Protein AF-A0ABD0R5R5-F1 (afdb_monomer)

pLDDT: mean 87.15, std 10.39, range [44.78, 96.19]

Nearest PDB structures (foldseek):
  7kyb-assembly1_A  TM=8.560E-01  e=3.937E-03  Saccharomyces cerevisiae S288C
  7whv-assembly1_A  TM=7.743E-01  e=2.640E-03  Saccharomyces cerevisiae S288C
  6roj-assembly1_A  TM=7.669E-01  e=3.016E-03  Saccharomyces cerevisiae S288C
  6roh-assembly1_A  TM=6.417E-01  e=3.683E-03  Saccharomyces cerevisiae S288C
  5mec-assembly1_A  TM=2.456E-01  e=6.225E-01  Saccharomyces cerevisiae

Foldseek 3Di:
DQAFDDPVVQLLADPPDGHRDPPPPPPCPVVLLCLQPQFPWAWDDPDVSRIDIDHPDPVSVVSNNVSSNSVSHRHHQDDDDPDDHDHDPDHDDDDD

Structure (mmCIF, N/CA/C/O backbone):
data_AF-A0ABD0R5R5-F1
#
_entry.id   AF-A0ABD0R5R5-F1
#
loop_
_atom_site.group_PDB
_atom_site.id
_atom_site.type_symbol
_atom_site.label_atom_id
_atom_site.label_alt_id
_atom_site.label_comp_id
_atom_site.label_asym_id
_atom_site.label_entity_id
_atom_site.label_seq_id
_atom_site.pdbx_PDB_ins_code
_atom_site.Cartn_x
_atom_site.Cartn_y
_atom_site.Cartn_z
_atom_site.occupancy
_atom_site.B_iso_or_equiv
_atom_site.auth_seq_id
_atom_site.auth_comp_id
_atom_site.auth_asym_id
_atom_site.auth_atom_id
_atom_site.pdbx_PDB_model_num
ATOM 1 N N . GLU A 1 1 ? 14.274 12.468 -23.118 1.00 62.84 1 GLU A N 1
ATOM 2 C CA . GLU A 1 1 ? 13.787 12.639 -21.733 1.00 62.84 1 GLU A CA 1
ATOM 3 C C . GLU A 1 1 ? 13.101 11.346 -21.312 1.00 62.84 1 GLU A C 1
ATOM 5 O O . GLU A 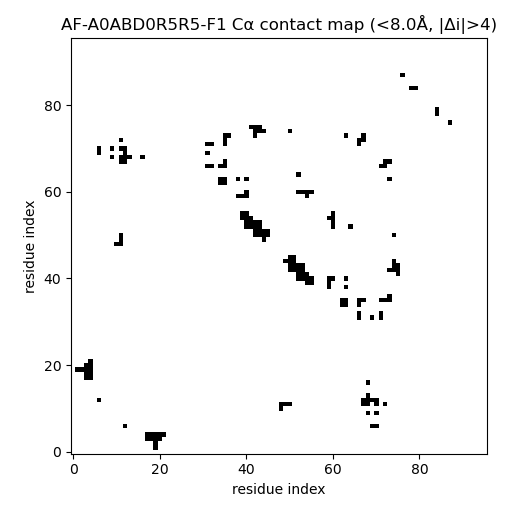1 1 ? 12.415 10.762 -22.143 1.00 62.84 1 GLU A O 1
ATOM 10 N N . MET A 1 2 ? 13.348 10.842 -20.099 1.00 82.25 2 MET A N 1
ATOM 11 C CA . MET A 1 2 ? 12.648 9.658 -19.582 1.00 82.25 2 MET A CA 1
ATOM 12 C C . MET A 1 2 ? 11.305 10.096 -19.000 1.00 82.25 2 MET A C 1
ATOM 14 O O . MET A 1 2 ? 11.271 10.905 -18.077 1.00 82.25 2 MET A O 1
ATOM 18 N N . THR A 1 3 ? 10.207 9.574 -19.542 1.00 92.44 3 THR A N 1
ATOM 19 C CA . THR A 1 3 ? 8.865 9.800 -19.000 1.00 92.44 3 THR A CA 1
ATOM 20 C C . THR A 1 3 ? 8.608 8.852 -17.827 1.00 92.44 3 THR A C 1
ATOM 22 O O . THR A 1 3 ? 9.029 7.689 -17.891 1.00 92.44 3 THR A O 1
ATOM 25 N N . PRO A 1 4 ? 7.925 9.304 -16.762 1.00 93.31 4 PRO A N 1
ATOM 26 C CA . PRO A 1 4 ? 7.529 8.419 -15.676 1.00 93.31 4 PRO A CA 1
ATOM 27 C C . PRO A 1 4 ? 6.517 7.371 -16.164 1.00 93.31 4 PRO A C 1
ATOM 29 O O . PRO A 1 4 ? 5.824 7.568 -17.164 1.00 93.31 4 PRO A O 1
ATOM 32 N N . VAL A 1 5 ? 6.451 6.248 -15.456 1.00 91.19 5 VAL A N 1
ATOM 33 C CA . VAL A 1 5 ? 5.432 5.210 -15.632 1.00 91.19 5 VAL A CA 1
ATOM 34 C C . VAL A 1 5 ? 4.057 5.798 -15.305 1.00 91.19 5 VAL A C 1
ATOM 36 O O . VAL A 1 5 ? 3.901 6.522 -14.320 1.00 91.19 5 VAL A O 1
ATOM 39 N N . ASP A 1 6 ? 3.060 5.488 -16.134 1.00 90.25 6 ASP A N 1
ATOM 40 C CA . ASP A 1 6 ? 1.697 5.984 -15.953 1.00 90.25 6 ASP A CA 1
ATOM 41 C C . ASP A 1 6 ? 0.947 5.192 -14.868 1.00 90.25 6 ASP A C 1
ATOM 43 O O . ASP A 1 6 ? 0.574 4.033 -15.058 1.00 90.25 6 ASP A O 1
ATOM 47 N N . PHE A 1 7 ? 0.694 5.851 -13.735 1.00 89.25 7 PHE A N 1
ATOM 48 C CA . PHE A 1 7 ? -0.138 5.345 -12.638 1.00 89.25 7 PHE A CA 1
ATOM 49 C C . PHE A 1 7 ? -1.505 6.040 -12.550 1.00 89.25 7 PHE A C 1
ATOM 51 O O . PHE A 1 7 ? -2.166 5.956 -11.516 1.00 89.25 7 PHE A O 1
ATOM 58 N N . SER A 1 8 ? -1.975 6.708 -13.609 1.00 89.75 8 SER A N 1
ATOM 59 C CA . SER A 1 8 ? -3.261 7.430 -13.621 1.00 89.75 8 SER A CA 1
ATOM 60 C C . SER A 1 8 ? -4.478 6.549 -13.298 1.00 89.75 8 SER A C 1
ATOM 62 O O . SER A 1 8 ? -5.497 7.047 -12.813 1.00 89.75 8 SER A O 1
ATOM 64 N N . PHE A 1 9 ? -4.364 5.229 -13.490 1.00 88.31 9 PHE A N 1
ATOM 65 C CA . PHE A 1 9 ? -5.371 4.249 -13.071 1.00 88.31 9 PHE A CA 1
ATOM 66 C C . PHE A 1 9 ? -5.548 4.178 -11.541 1.00 88.31 9 PHE A C 1
ATOM 68 O O . PHE A 1 9 ? -6.607 3.778 -11.056 1.00 88.31 9 PHE A O 1
ATOM 75 N N . ASN A 1 10 ? -4.530 4.568 -10.770 1.00 90.94 10 ASN A N 1
ATOM 76 C CA . ASN A 1 10 ? -4.495 4.490 -9.318 1.00 90.94 10 ASN A CA 1
ATOM 77 C C . ASN A 1 10 ? -4.706 5.870 -8.682 1.00 90.94 10 ASN A C 1
ATOM 79 O O . ASN A 1 10 ? -3.764 6.545 -8.273 1.00 90.94 10 ASN A O 1
ATOM 83 N N . ARG A 1 11 ? -5.971 6.268 -8.526 1.00 90.25 11 ARG A N 1
ATOM 84 C CA . ARG A 1 11 ? -6.347 7.543 -7.880 1.00 90.25 11 ARG A CA 1
ATOM 85 C C . ARG A 1 11 ? -5.905 7.663 -6.420 1.00 90.25 11 ARG A C 1
ATOM 87 O O . ARG A 1 11 ? -5.937 8.756 -5.870 1.00 90.25 11 ARG A O 1
ATOM 94 N N . LEU A 1 12 ? -5.549 6.542 -5.797 1.00 91.62 12 LEU A N 1
ATOM 95 C CA . LEU A 1 12 ? -5.066 6.505 -4.427 1.00 91.62 12 LEU A CA 1
ATOM 96 C C . LEU A 1 12 ? -3.540 6.616 -4.353 1.00 91.62 12 LEU A C 1
ATOM 98 O O . LEU A 1 12 ? -3.028 6.734 -3.252 1.00 91.62 12 LEU A O 1
ATOM 102 N N . ALA A 1 13 ? -2.779 6.605 -5.449 1.00 92.25 13 ALA A N 1
ATOM 103 C CA . ALA A 1 13 ? -1.340 6.873 -5.377 1.00 92.25 13 ALA A CA 1
ATOM 104 C C . ALA A 1 13 ? -1.060 8.284 -4.830 1.00 92.25 13 ALA A C 1
ATOM 106 O O . ALA A 1 13 ? -1.870 9.198 -4.994 1.00 92.25 13 ALA A O 1
ATOM 107 N N . ASP A 1 14 ? 0.095 8.476 -4.192 1.00 91.00 14 ASP A N 1
ATOM 108 C CA . ASP A 1 14 ? 0.606 9.825 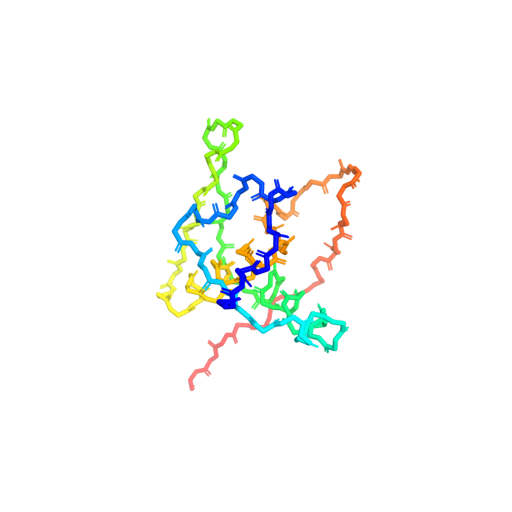-3.939 1.00 91.00 14 ASP A CA 1
ATOM 109 C C . ASP A 1 14 ? 0.839 10.536 -5.292 1.00 91.00 14 ASP A C 1
ATOM 111 O O . ASP A 1 14 ? 1.614 10.032 -6.106 1.00 91.00 14 ASP A O 1
ATOM 115 N N . PRO A 1 15 ? 0.228 11.707 -5.557 1.00 89.44 15 PRO A N 1
ATOM 116 C CA . PRO A 1 15 ? 0.433 12.446 -6.806 1.00 89.44 15 PRO A CA 1
ATOM 117 C C . PRO A 1 15 ? 1.888 12.859 -7.068 1.00 89.44 15 PRO A C 1
ATOM 119 O O . PRO A 1 15 ? 2.240 13.195 -8.197 1.00 89.44 15 PRO A O 1
ATOM 122 N N . LYS A 1 16 ? 2.734 12.881 -6.032 1.00 91.50 16 LYS A N 1
ATOM 123 C CA . LYS A 1 16 ? 4.169 13.181 -6.129 1.00 91.50 16 LYS A CA 1
ATOM 124 C C . LYS A 1 16 ? 5.019 11.936 -6.382 1.00 91.50 16 LYS A C 1
ATOM 126 O O . LYS A 1 16 ? 6.233 12.062 -6.545 1.00 91.50 16 LYS A O 1
ATOM 131 N N . PHE A 1 17 ? 4.419 10.747 -6.395 1.00 91.81 17 PHE A N 1
ATOM 132 C CA . PHE A 1 17 ? 5.122 9.508 -6.686 1.00 91.81 17 PHE A CA 1
ATOM 133 C C . PHE A 1 17 ? 5.505 9.453 -8.168 1.00 91.81 17 PHE A C 1
ATOM 135 O O . PHE A 1 17 ? 4.657 9.303 -9.045 1.00 91.81 17 PHE A O 1
ATOM 142 N N . LEU A 1 18 ? 6.804 9.577 -8.437 1.00 93.19 18 LEU A N 1
ATOM 143 C CA . LEU A 1 18 ? 7.383 9.471 -9.772 1.00 93.19 18 LEU A CA 1
ATOM 144 C C . LEU A 1 18 ? 8.299 8.253 -9.822 1.00 93.19 18 LEU A C 1
ATOM 146 O O . LEU A 1 18 ? 9.214 8.114 -9.011 1.00 93.19 18 LEU A O 1
ATOM 150 N N . PHE A 1 19 ? 8.068 7.393 -10.803 1.00 91.88 19 PHE A N 1
ATOM 151 C CA . PHE A 1 19 ? 8.835 6.175 -11.012 1.00 91.88 19 PHE A CA 1
ATOM 152 C C . PHE A 1 19 ? 9.117 6.016 -12.502 1.00 91.88 19 PHE A C 1
ATOM 154 O O . PHE A 1 19 ? 8.245 6.289 -13.321 1.00 91.88 19 PHE A O 1
ATOM 161 N N . TYR A 1 20 ? 10.337 5.624 -12.860 1.00 93.06 20 TYR A N 1
ATOM 162 C CA .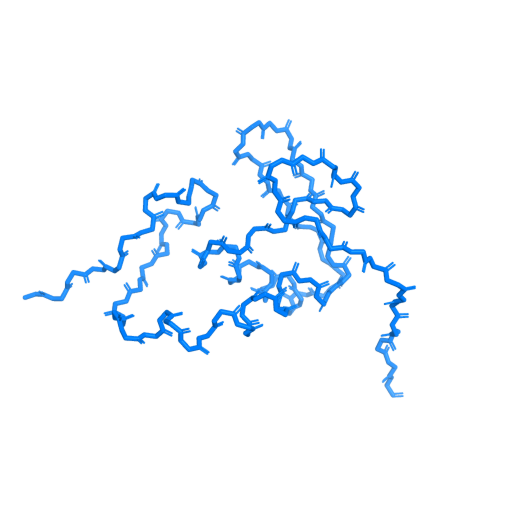 TYR A 1 20 ? 10.829 5.726 -14.241 1.00 93.06 20 TYR A CA 1
ATOM 163 C C . TYR A 1 20 ? 11.278 4.392 -14.845 1.00 93.06 20 TYR A C 1
ATOM 165 O O . TYR A 1 20 ? 11.632 4.352 -16.022 1.00 93.06 20 TYR A O 1
ATOM 173 N N . ASP A 1 21 ? 11.287 3.311 -14.067 1.00 90.75 21 ASP A N 1
ATOM 174 C CA . ASP A 1 21 ? 11.667 1.992 -14.566 1.00 90.75 21 ASP A CA 1
ATOM 175 C C . ASP A 1 21 ? 10.439 1.258 -15.122 1.00 90.75 21 ASP A C 1
ATOM 177 O O . ASP A 1 21 ? 9.599 0.734 -14.395 1.00 90.75 21 ASP A O 1
ATOM 181 N N . HIS A 1 22 ? 10.341 1.216 -16.448 1.00 88.25 22 HIS A N 1
ATOM 182 C CA . HIS A 1 22 ? 9.232 0.576 -17.160 1.00 88.25 22 HIS A CA 1
ATOM 183 C C . HIS A 1 22 ? 9.313 -0.959 -17.162 1.00 88.25 22 HIS A C 1
ATOM 185 O O . HIS A 1 22 ? 8.365 -1.618 -17.584 1.00 88.25 22 HIS A O 1
ATOM 191 N N . THR A 1 23 ? 10.424 -1.542 -16.704 1.00 87.75 23 THR A N 1
ATOM 192 C CA . THR A 1 23 ? 10.673 -2.991 -16.753 1.00 87.75 23 THR A CA 1
ATOM 193 C C . THR A 1 23 ? 10.313 -3.717 -15.461 1.00 87.75 23 THR A C 1
ATOM 195 O O . THR A 1 23 ? 10.152 -4.932 -15.481 1.00 87.75 23 THR A O 1
ATOM 198 N N . LEU A 1 24 ? 10.136 -2.990 -14.353 1.00 83.12 24 LEU A N 1
ATOM 199 C CA . LEU A 1 24 ? 9.957 -3.592 -13.031 1.00 83.12 24 LEU A CA 1
ATOM 200 C C . LEU A 1 24 ? 8.626 -4.353 -12.881 1.00 83.12 24 LEU A C 1
ATOM 202 O O . LEU A 1 24 ? 8.569 -5.369 -12.196 1.00 83.12 24 LEU A O 1
ATOM 206 N N . LEU A 1 25 ? 7.543 -3.866 -13.494 1.00 71.31 25 LEU A N 1
ATOM 207 C CA . LEU A 1 25 ? 6.173 -4.254 -13.136 1.00 71.31 25 LEU A CA 1
ATOM 208 C C . LEU A 1 25 ? 5.790 -5.740 -13.306 1.00 71.31 25 LEU A C 1
ATOM 210 O O . LEU A 1 25 ? 5.123 -6.238 -12.398 1.00 71.31 25 LEU A O 1
ATOM 214 N N . PRO A 1 26 ? 6.158 -6.479 -14.373 1.00 73.38 26 PRO A N 1
ATOM 215 C CA . PRO A 1 26 ? 5.671 -7.850 -14.539 1.00 73.38 26 PRO A CA 1
ATOM 216 C C . PRO A 1 26 ? 6.175 -8.821 -13.455 1.00 73.38 26 PRO A C 1
ATOM 218 O O . PRO A 1 26 ? 5.401 -9.663 -12.998 1.00 73.38 26 PRO A O 1
ATOM 221 N N . ASP A 1 27 ? 7.410 -8.666 -12.970 1.00 78.75 27 ASP A N 1
ATOM 222 C CA . ASP A 1 27 ? 8.052 -9.657 -12.088 1.00 78.75 27 ASP A CA 1
ATOM 223 C C . ASP A 1 27 ? 7.849 -9.390 -10.584 1.00 78.75 27 ASP A C 1
ATOM 225 O O . ASP A 1 27 ? 8.106 -10.250 -9.741 1.00 78.75 27 ASP A O 1
ATOM 229 N N . VAL A 1 28 ? 7.322 -8.219 -10.217 1.00 87.38 28 VAL A N 1
ATOM 230 C CA . VAL A 1 28 ? 7.201 -7.772 -8.813 1.00 87.38 28 VAL A CA 1
ATOM 231 C C . VAL A 1 28 ? 5.778 -7.830 -8.255 1.00 87.38 28 VAL A C 1
ATOM 233 O O . VAL A 1 28 ? 5.541 -7.450 -7.106 1.00 87.38 28 VAL A O 1
ATOM 236 N N . HIS A 1 29 ? 4.809 -8.338 -9.023 1.00 88.94 29 HIS A N 1
ATOM 237 C CA . HIS A 1 29 ? 3.412 -8.422 -8.578 1.00 88.94 29 HIS A CA 1
ATOM 238 C C . HIS A 1 29 ? 3.244 -9.194 -7.261 1.00 88.94 29 HIS A C 1
ATOM 240 O O . HIS A 1 29 ? 2.408 -8.829 -6.434 1.00 88.94 29 HIS A O 1
ATOM 246 N N . ALA A 1 30 ? 4.005 -10.276 -7.069 1.00 90.50 30 ALA A N 1
ATOM 247 C CA . ALA A 1 30 ? 3.962 -11.065 -5.840 1.00 90.50 30 ALA A CA 1
ATOM 248 C C . ALA A 1 30 ? 4.536 -10.287 -4.646 1.00 90.50 30 ALA A C 1
ATOM 250 O O . ALA A 1 30 ? 3.964 -10.332 -3.559 1.00 90.50 30 ALA A O 1
ATOM 251 N N . PHE A 1 31 ? 5.610 -9.528 -4.872 1.00 92.94 31 PHE A N 1
ATOM 252 C CA . PHE A 1 31 ? 6.253 -8.704 -3.855 1.00 92.94 31 PHE A CA 1
ATOM 253 C C . PHE A 1 31 ? 5.309 -7.613 -3.335 1.00 92.94 31 PHE A C 1
ATOM 255 O O . PHE A 1 31 ? 5.030 -7.563 -2.141 1.00 92.94 31 PHE A O 1
ATOM 262 N N . PHE A 1 32 ? 4.721 -6.796 -4.213 1.00 93.00 32 PHE A N 1
ATOM 263 C CA . PHE A 1 32 ? 3.802 -5.742 -3.764 1.00 93.00 32 PHE A CA 1
ATOM 264 C C . PHE A 1 32 ? 2.490 -6.284 -3.196 1.00 93.00 32 PHE A C 1
ATOM 266 O O . PHE A 1 32 ? 1.926 -5.688 -2.280 1.00 93.00 32 PHE A O 1
ATOM 273 N N . ARG A 1 33 ? 2.021 -7.444 -3.674 1.00 91.88 33 ARG A N 1
ATOM 274 C CA . ARG A 1 33 ? 0.888 -8.137 -3.050 1.00 91.88 33 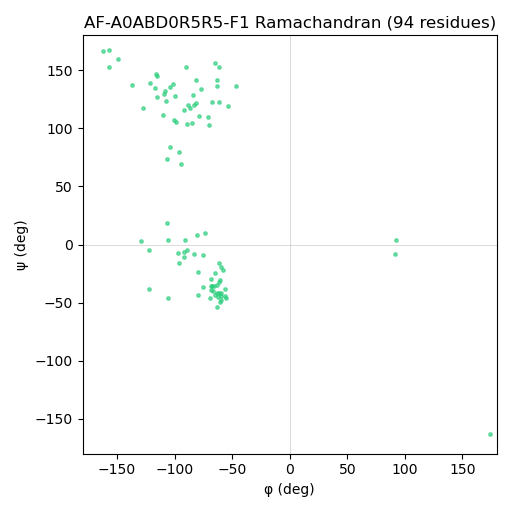ARG A CA 1
ATOM 275 C C . ARG A 1 33 ? 1.209 -8.561 -1.619 1.00 91.88 33 ARG A C 1
ATOM 277 O O . ARG A 1 33 ? 0.353 -8.406 -0.759 1.00 91.88 33 ARG A O 1
ATOM 284 N N . LEU A 1 34 ? 2.412 -9.077 -1.366 1.00 93.94 34 LEU A N 1
ATOM 285 C CA . LEU A 1 34 ? 2.857 -9.425 -0.018 1.00 93.94 34 LEU A CA 1
ATOM 286 C C . LEU A 1 34 ? 2.850 -8.184 0.884 1.00 93.94 34 LEU A C 1
ATOM 288 O O . LEU A 1 34 ? 2.260 -8.224 1.959 1.00 93.94 34 LEU A O 1
ATOM 292 N N . LEU A 1 35 ? 3.412 -7.066 0.411 1.00 95.25 35 LEU A N 1
ATOM 293 C CA . LEU A 1 35 ? 3.430 -5.806 1.161 1.00 95.25 35 LEU A CA 1
ATOM 294 C C . LEU A 1 35 ? 2.029 -5.259 1.469 1.00 95.25 35 LEU A C 1
ATOM 296 O O . LEU A 1 35 ? 1.844 -4.641 2.509 1.00 95.25 35 LEU A O 1
AT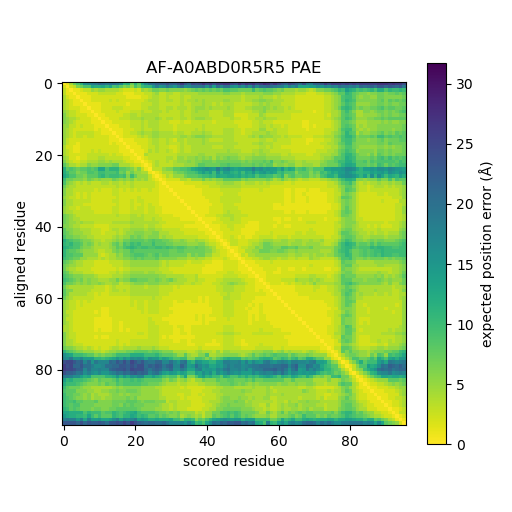OM 300 N N . ALA A 1 36 ? 1.048 -5.487 0.593 1.00 94.25 36 ALA A N 1
ATOM 301 C CA . ALA A 1 36 ? -0.333 -5.041 0.784 1.00 94.25 36 ALA A CA 1
ATOM 302 C C . ALA A 1 36 ? -1.195 -5.978 1.655 1.00 94.25 36 ALA A C 1
ATOM 304 O O . ALA A 1 36 ? -2.342 -5.643 1.936 1.00 94.25 36 ALA A O 1
ATOM 305 N N . LEU A 1 37 ? -0.705 -7.170 2.019 1.00 92.50 37 LEU A N 1
ATOM 306 C CA . LEU A 1 37 ? -1.486 -8.172 2.764 1.00 92.50 37 LEU A CA 1
ATOM 307 C C . LEU A 1 37 ? -0.841 -8.576 4.096 1.00 92.50 37 LEU A C 1
ATOM 309 O O . LEU A 1 37 ? -1.546 -8.797 5.081 1.00 92.50 37 LEU A O 1
ATOM 313 N N . CYS A 1 38 ? 0.486 -8.690 4.141 1.00 93.06 38 CYS A N 1
ATOM 314 C CA . CYS A 1 38 ? 1.236 -9.209 5.284 1.00 93.06 38 CYS A CA 1
ATOM 315 C C . CYS A 1 38 ? 1.709 -8.080 6.204 1.00 93.06 38 CYS A C 1
ATOM 317 O O . CYS A 1 38 ? 2.897 -7.784 6.282 1.00 93.06 38 CYS A O 1
ATOM 319 N N . HIS A 1 39 ? 0.759 -7.445 6.886 1.00 93.00 39 HIS A N 1
ATOM 320 C CA . HIS A 1 39 ? 1.013 -6.377 7.852 1.00 93.00 39 HIS A CA 1
ATOM 321 C C . HIS A 1 39 ? -0.144 -6.249 8.850 1.00 93.00 39 HIS A C 1
ATOM 323 O O . HIS A 1 39 ? -1.261 -6.738 8.614 1.00 93.00 39 HIS A O 1
ATOM 329 N N . THR A 1 40 ? 0.073 -5.496 9.929 1.00 92.50 40 THR A N 1
ATOM 330 C CA . THR A 1 40 ? -0.973 -5.178 10.918 1.00 92.50 40 THR A CA 1
ATOM 331 C C . THR A 1 40 ? -1.640 -3.817 10.700 1.00 92.50 40 THR A C 1
ATOM 333 O O . THR A 1 40 ? -2.674 -3.548 11.305 1.00 92.50 40 THR A O 1
ATOM 336 N N . VAL A 1 41 ? -1.132 -3.000 9.763 1.00 94.31 41 VAL A N 1
ATOM 337 C CA . VAL A 1 41 ? -1.711 -1.692 9.384 1.00 94.31 41 VAL A CA 1
ATOM 338 C C . VAL A 1 41 ? -3.226 -1.768 9.164 1.00 94.31 41 VAL A C 1
ATOM 340 O O . VAL A 1 41 ? -3.741 -2.692 8.523 1.00 94.31 41 VAL A O 1
ATOM 343 N N . MET A 1 42 ? -3.932 -0.776 9.696 1.00 92.75 42 MET A N 1
ATOM 344 C CA . MET A 1 42 ? -5.367 -0.575 9.527 1.00 92.75 42 MET A CA 1
ATOM 345 C C . MET A 1 42 ? -5.612 0.523 8.494 1.00 92.75 42 MET A C 1
ATOM 347 O O . MET A 1 42 ? -4.924 1.542 8.498 1.00 92.75 42 MET A O 1
ATOM 351 N N . ALA A 1 43 ? -6.589 0.316 7.614 1.00 92.75 43 ALA A N 1
ATOM 352 C CA . ALA A 1 43 ? -7.028 1.325 6.658 1.00 92.75 43 ALA A CA 1
ATOM 353 C C . ALA A 1 43 ? -8.357 1.937 7.104 1.00 92.75 43 ALA A C 1
ATOM 355 O O . ALA A 1 43 ? -9.277 1.222 7.505 1.00 92.75 43 ALA A O 1
ATOM 356 N N . GLU A 1 44 ? -8.448 3.257 7.006 1.00 91.19 44 GLU A N 1
ATOM 357 C CA . GLU A 1 44 ? -9.653 4.033 7.265 1.00 91.19 44 GLU A CA 1
ATOM 358 C C . GLU A 1 44 ? -9.916 4.935 6.057 1.00 91.19 44 GLU A C 1
ATOM 360 O O . GLU A 1 44 ? -9.097 5.791 5.722 1.00 91.19 44 GLU A O 1
ATOM 365 N N . GLU A 1 45 ? -11.051 4.742 5.388 1.00 88.25 45 GLU A N 1
ATOM 366 C CA . GLU A 1 45 ? -11.490 5.617 4.301 1.00 88.25 45 GLU A CA 1
ATOM 367 C C . GLU A 1 45 ? -12.512 6.612 4.855 1.00 88.25 45 GLU A C 1
ATOM 369 O O . GLU A 1 45 ? -13.649 6.254 5.164 1.00 88.25 45 GLU A O 1
ATOM 374 N N . LYS A 1 46 ? -12.096 7.871 5.033 1.00 84.88 46 LYS A N 1
ATOM 375 C CA . LYS A 1 46 ? -12.967 8.915 5.607 1.00 84.88 46 LYS A CA 1
ATOM 376 C C . LYS A 1 46 ? -14.007 9.398 4.604 1.00 84.88 46 LYS A C 1
ATOM 378 O O . LYS A 1 46 ? -15.128 9.748 4.972 1.00 84.88 46 LYS A O 1
ATOM 383 N N . LYS A 1 47 ? -13.597 9.473 3.340 1.00 86.31 47 LYS A N 1
ATOM 384 C CA . LYS A 1 47 ? -14.378 9.855 2.161 1.00 86.31 47 LYS A CA 1
ATOM 385 C C . LYS A 1 47 ? -13.808 9.097 0.970 1.00 86.31 47 LYS A C 1
ATOM 387 O O . LYS A 1 47 ? -12.651 8.689 1.016 1.00 86.31 47 LYS A O 1
ATOM 392 N N . GLU A 1 48 ? -14.585 8.958 -0.097 1.00 82.38 48 GLU A N 1
ATOM 393 C CA . GLU A 1 48 ? -14.103 8.321 -1.324 1.00 82.38 48 GLU A CA 1
ATOM 394 C C . GLU A 1 48 ? -12.800 8.988 -1.802 1.00 82.38 48 GLU A C 1
ATOM 396 O O . GLU A 1 48 ? -12.765 10.193 -2.061 1.00 82.38 48 GLU A O 1
ATOM 401 N N . GLY A 1 49 ? -11.718 8.208 -1.873 1.00 83.69 49 GLY A N 1
ATOM 402 C CA . GLY A 1 49 ? -10.395 8.704 -2.269 1.00 83.69 49 GLY A CA 1
ATOM 403 C C . GLY A 1 49 ? -9.491 9.189 -1.125 1.00 83.69 49 GLY A C 1
ATOM 404 O O . GLY A 1 49 ? -8.314 9.439 -1.370 1.00 83.69 49 GLY A O 1
ATOM 405 N N . ASP A 1 50 ? -9.992 9.285 0.110 1.00 88.38 50 ASP A N 1
ATOM 406 C CA . ASP A 1 50 ? -9.229 9.684 1.304 1.00 88.38 50 ASP A CA 1
ATOM 407 C C . ASP A 1 50 ? -8.969 8.472 2.209 1.00 88.38 50 ASP A C 1
ATOM 409 O O . ASP A 1 50 ? -9.612 8.279 3.247 1.00 88.38 50 ASP A O 1
ATOM 413 N N . LEU A 1 51 ? -8.048 7.619 1.749 1.00 91.19 51 LEU A N 1
ATOM 414 C CA . LEU A 1 51 ? -7.616 6.408 2.442 1.00 91.19 51 LEU A CA 1
ATOM 415 C C . LEU A 1 51 ? -6.396 6.697 3.325 1.00 91.19 51 LEU A C 1
ATOM 417 O O . LEU A 1 51 ? -5.302 6.994 2.826 1.00 91.19 51 LEU A O 1
ATOM 421 N N . VAL A 1 52 ? -6.576 6.552 4.635 1.00 92.38 52 VAL A N 1
ATOM 422 C CA . VAL A 1 52 ? -5.553 6.784 5.656 1.00 92.38 52 VAL A CA 1
ATOM 423 C C . VAL A 1 52 ? -5.102 5.455 6.256 1.00 92.38 52 VAL A C 1
ATOM 425 O O . VAL A 1 52 ? -5.924 4.630 6.651 1.00 92.38 52 VAL A O 1
ATOM 428 N N . TYR A 1 53 ? -3.786 5.264 6.351 1.00 94.25 53 TYR A N 1
ATOM 429 C CA . TYR A 1 53 ? -3.179 4.100 6.991 1.00 94.25 53 TYR A CA 1
ATOM 430 C C . TYR A 1 53 ? -2.725 4.421 8.412 1.00 94.25 53 TYR A C 1
ATOM 432 O O . TYR A 1 53 ? -1.978 5.371 8.639 1.00 94.25 53 TYR A O 1
ATOM 440 N N . GLN A 1 54 ? -3.153 3.594 9.360 1.00 94.62 54 GLN A N 1
ATOM 441 C CA . GLN A 1 54 ? -2.739 3.634 10.756 1.00 94.62 54 GLN A CA 1
ATOM 442 C C . GLN A 1 54 ? -1.881 2.401 11.039 1.00 94.62 54 GLN A C 1
ATOM 444 O O . GLN A 1 54 ? -2.370 1.271 11.003 1.00 94.62 54 GLN A O 1
ATOM 449 N N . ALA A 1 55 ? -0.591 2.618 11.281 1.00 94.00 55 ALA A N 1
ATOM 450 C CA . ALA A 1 55 ? 0.387 1.562 11.513 1.00 94.00 55 ALA A CA 1
ATOM 451 C C . ALA A 1 55 ? 0.939 1.647 12.940 1.00 94.00 55 ALA A C 1
ATOM 453 O O . ALA A 1 55 ? 1.127 2.742 13.467 1.00 94.00 55 ALA A O 1
ATOM 454 N N . GLN A 1 56 ? 1.223 0.494 13.549 1.00 88.75 56 GLN A N 1
ATOM 455 C CA . GLN A 1 56 ? 1.888 0.439 14.857 1.00 88.75 56 GLN A CA 1
ATOM 456 C C . GLN A 1 56 ? 3.405 0.649 14.751 1.00 88.75 56 GLN A C 1
ATOM 458 O O . GLN A 1 56 ? 4.033 1.091 15.709 1.00 88.75 56 GLN A O 1
ATOM 463 N N . SER A 1 57 ? 3.976 0.375 13.574 1.00 91.62 57 SER A N 1
ATOM 464 C CA . SER A 1 57 ? 5.369 0.653 13.227 1.00 91.62 57 SER A CA 1
ATOM 465 C C . SER A 1 57 ? 5.437 1.576 12.003 1.00 91.62 57 SER A C 1
ATOM 467 O O . SER A 1 57 ? 4.675 1.373 11.049 1.00 91.62 57 SER A O 1
ATOM 469 N N . PRO A 1 58 ? 6.348 2.571 11.982 1.00 94.06 58 PRO A N 1
ATOM 470 C CA . PRO A 1 58 ? 6.562 3.415 10.808 1.0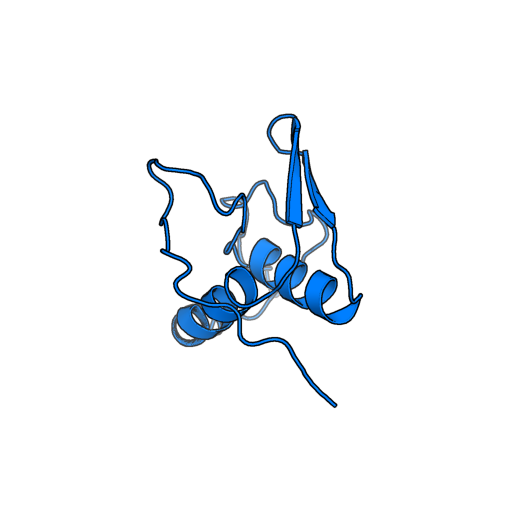0 94.06 58 PRO A CA 1
ATOM 471 C C . PRO A 1 58 ? 7.012 2.608 9.582 1.00 94.06 58 PRO A C 1
ATOM 473 O O . PRO A 1 58 ? 6.644 2.962 8.461 1.00 94.06 58 PRO A O 1
ATOM 476 N N . ASP A 1 59 ? 7.734 1.503 9.787 1.00 94.12 59 ASP A N 1
ATOM 477 C CA . ASP A 1 59 ? 8.238 0.657 8.704 1.00 94.12 59 ASP A CA 1
ATOM 478 C C . ASP A 1 59 ? 7.094 -0.070 7.994 1.00 94.12 59 ASP A C 1
ATOM 480 O O . ASP A 1 59 ? 6.997 -0.031 6.767 1.00 94.12 59 ASP A O 1
ATOM 484 N N . GLU A 1 60 ? 6.163 -0.659 8.755 1.00 93.75 60 GLU A N 1
ATOM 485 C CA . GLU A 1 60 ? 4.966 -1.274 8.172 1.00 93.75 60 GLU A CA 1
ATOM 486 C C . GLU A 1 60 ? 4.146 -0.243 7.385 1.00 93.75 60 GLU A C 1
ATOM 488 O O . GLU A 1 60 ? 3.725 -0.507 6.258 1.00 93.75 60 GLU A O 1
ATOM 493 N N . GLY A 1 61 ? 3.958 0.958 7.941 1.00 94.81 61 GLY A N 1
ATOM 494 C CA . GLY A 1 61 ? 3.241 2.040 7.264 1.00 94.81 61 GLY A CA 1
ATOM 495 C C . GLY A 1 61 ? 3.888 2.439 5.934 1.00 94.81 61 GLY A C 1
ATOM 496 O O . GLY A 1 61 ? 3.189 2.626 4.933 1.00 94.81 61 GLY A O 1
ATOM 497 N N . ALA A 1 62 ? 5.220 2.522 5.895 1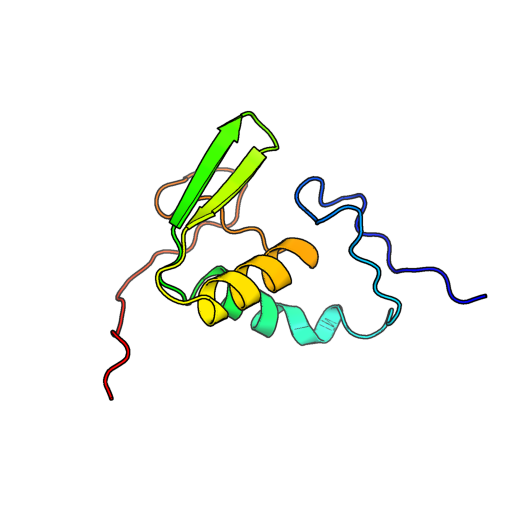.00 95.50 62 ALA A N 1
ATOM 498 C CA . ALA A 1 62 ? 5.971 2.823 4.682 1.00 95.50 62 ALA A CA 1
ATOM 499 C C . ALA A 1 62 ? 5.828 1.718 3.622 1.00 95.50 62 ALA A C 1
ATOM 501 O O . ALA A 1 62 ? 5.583 2.026 2.454 1.00 95.50 62 ALA A O 1
ATOM 502 N N . LEU A 1 63 ? 5.906 0.444 4.019 1.00 96.19 63 LEU A N 1
ATOM 503 C CA . LEU A 1 63 ? 5.755 -0.700 3.112 1.00 96.19 63 LEU A CA 1
ATOM 504 C C . LEU A 1 63 ? 4.362 -0.755 2.469 1.00 96.19 63 LEU A C 1
ATOM 506 O O . LEU A 1 63 ? 4.248 -0.908 1.250 1.00 96.19 63 LEU A O 1
ATOM 510 N N . VAL A 1 64 ? 3.303 -0.561 3.258 1.00 95.94 64 VAL A N 1
ATOM 511 C CA . VAL A 1 64 ? 1.919 -0.551 2.750 1.00 95.94 64 VAL A CA 1
ATOM 512 C C . VAL A 1 64 ? 1.672 0.666 1.853 1.00 95.94 64 VAL A C 1
ATOM 514 O O . VAL A 1 64 ? 0.988 0.570 0.831 1.00 95.94 64 VAL A O 1
ATOM 517 N N . THR A 1 65 ? 2.275 1.813 2.177 1.00 95.19 65 THR A N 1
ATOM 518 C CA . THR A 1 65 ? 2.210 3.019 1.333 1.00 95.19 65 THR A CA 1
ATOM 519 C C . THR A 1 65 ? 2.937 2.818 0.003 1.00 95.19 65 THR A C 1
ATOM 521 O O . THR A 1 65 ? 2.424 3.219 -1.043 1.00 95.19 65 THR A O 1
ATOM 524 N N . ALA A 1 66 ? 4.090 2.145 0.003 1.00 95.00 66 ALA A N 1
ATOM 525 C CA . ALA A 1 66 ? 4.786 1.788 -1.227 1.00 95.00 66 ALA A CA 1
ATOM 526 C C . ALA A 1 66 ? 3.910 0.883 -2.105 1.00 95.00 66 ALA A C 1
ATOM 528 O O . ALA A 1 66 ? 3.676 1.205 -3.267 1.00 95.00 66 ALA A O 1
ATOM 529 N N . ALA A 1 67 ? 3.340 -0.187 -1.542 1.00 95.44 67 ALA A N 1
ATOM 530 C CA . ALA A 1 67 ? 2.431 -1.077 -2.268 1.00 95.44 67 ALA A CA 1
ATOM 531 C C . ALA A 1 67 ? 1.232 -0.323 -2.870 1.00 95.44 67 ALA A C 1
ATOM 533 O O . ALA A 1 67 ? 0.921 -0.493 -4.054 1.00 95.44 67 ALA A O 1
ATOM 534 N N . ARG A 1 68 ? 0.628 0.585 -2.089 1.00 95.00 68 ARG A N 1
ATOM 535 C CA . ARG A 1 68 ? -0.454 1.470 -2.537 1.00 95.00 68 ARG A CA 1
ATOM 536 C C . ARG A 1 68 ? -0.048 2.276 -3.763 1.00 95.00 68 ARG A C 1
ATOM 538 O O . ARG A 1 68 ? -0.834 2.321 -4.699 1.00 95.00 68 ARG A O 1
ATOM 545 N N . ASN A 1 69 ? 1.140 2.878 -3.793 1.00 94.12 69 ASN A N 1
ATOM 546 C CA . ASN A 1 69 ? 1.601 3.692 -4.925 1.00 94.12 69 ASN A CA 1
ATOM 547 C C . ASN A 1 69 ? 1.751 2.879 -6.220 1.00 94.12 69 ASN A C 1
ATOM 549 O O . ASN A 1 69 ? 1.389 3.364 -7.290 1.00 94.12 69 ASN A O 1
ATOM 553 N N . PHE A 1 70 ? 2.157 1.612 -6.118 1.00 93.00 70 PHE A N 1
ATOM 554 C CA . PHE A 1 70 ? 2.236 0.681 -7.251 1.00 93.00 70 PHE A CA 1
ATOM 555 C C . PHE A 1 70 ? 0.887 0.038 -7.640 1.00 93.00 70 PHE A C 1
ATOM 557 O O . PHE A 1 70 ? 0.851 -0.865 -8.474 1.00 93.00 70 PHE A O 1
ATOM 564 N N . GLY A 1 71 ? -0.236 0.486 -7.065 1.00 91.38 71 GLY A N 1
ATOM 565 C CA . GLY A 1 71 ? -1.583 0.006 -7.406 1.00 91.38 71 GLY A CA 1
ATOM 566 C C . GLY A 1 71 ? -2.094 -1.159 -6.553 1.00 91.38 71 GLY A C 1
ATOM 567 O O . GLY A 1 71 ? -3.200 -1.645 -6.788 1.00 91.38 71 GLY A O 1
ATOM 568 N N . PHE A 1 72 ? -1.341 -1.593 -5.541 1.00 92.81 72 PHE A N 1
ATOM 569 C CA . PHE A 1 72 ? -1.744 -2.636 -4.594 1.00 92.81 72 PHE A CA 1
ATOM 570 C C . PHE A 1 72 ? -2.310 -1.977 -3.339 1.00 92.81 72 PHE A C 1
ATOM 572 O O . PHE A 1 72 ? -1.632 -1.800 -2.330 1.00 92.81 72 PHE A O 1
ATOM 579 N N . VAL A 1 73 ? -3.565 -1.549 -3.437 1.00 92.88 73 VAL A N 1
ATOM 580 C CA . VAL A 1 73 ? -4.240 -0.792 -2.380 1.00 92.88 73 VAL A CA 1
ATOM 581 C C . VAL A 1 73 ? -4.916 -1.741 -1.393 1.00 92.88 73 VAL A C 1
ATOM 583 O O . VAL A 1 73 ? -5.825 -2.484 -1.763 1.00 92.88 73 VAL A O 1
ATOM 586 N N . PHE A 1 74 ? -4.522 -1.666 -0.124 1.00 92.88 74 PHE A N 1
ATOM 587 C CA . PHE A 1 74 ? -5.210 -2.333 0.976 1.00 92.88 74 PHE A CA 1
ATOM 588 C C . PHE A 1 74 ? -6.346 -1.443 1.496 1.00 92.88 74 PHE A C 1
ATOM 590 O O . PHE A 1 74 ? -6.090 -0.345 1.971 1.00 92.88 74 PHE A O 1
ATOM 597 N N . ARG A 1 75 ? -7.606 -1.883 1.408 1.00 89.38 75 ARG A N 1
ATOM 598 C CA . ARG A 1 75 ? -8.761 -1.077 1.862 1.00 89.38 75 ARG A CA 1
ATOM 599 C C . ARG A 1 75 ? -9.365 -1.552 3.167 1.00 89.38 75 ARG A C 1
ATOM 601 O O . ARG A 1 75 ? -9.648 -0.751 4.047 1.00 89.38 75 ARG A O 1
ATOM 608 N N . SER A 1 76 ? -9.580 -2.852 3.312 1.00 84.62 76 SER A N 1
ATOM 609 C CA . SER A 1 76 ? -10.104 -3.406 4.554 1.00 84.62 76 SER A CA 1
ATOM 610 C C . SER A 1 76 ? -9.859 -4.908 4.641 1.00 84.62 76 SER A C 1
ATOM 612 O O . SER A 1 76 ? -9.573 -5.573 3.647 1.00 84.62 76 SER A O 1
ATOM 614 N N . ARG A 1 77 ? -10.044 -5.458 5.846 1.00 77.19 77 ARG A N 1
ATOM 615 C CA . ARG A 1 77 ? -10.045 -6.911 6.096 1.00 77.19 77 ARG A CA 1
ATOM 616 C C . ARG A 1 77 ? -11.445 -7.536 5.986 1.00 77.19 77 ARG A C 1
ATOM 618 O O . ARG A 1 77 ? -11.599 -8.704 6.321 1.00 77.19 77 ARG A O 1
ATOM 625 N N . LYS A 1 78 ? -12.476 -6.765 5.606 1.00 65.88 78 LYS A N 1
ATOM 626 C CA . LYS A 1 78 ? -13.890 -7.193 5.664 1.00 65.88 78 LYS A CA 1
ATOM 627 C C . LYS A 1 78 ? -14.686 -6.989 4.368 1.00 65.88 78 LYS A C 1
ATOM 629 O O . LYS A 1 78 ? -15.880 -7.275 4.359 1.00 65.88 78 LYS A O 1
ATOM 634 N N . GLU A 1 79 ? -14.078 -6.509 3.286 1.00 51.16 79 GLU A N 1
ATOM 635 C CA . GLU A 1 79 ? -14.817 -6.221 2.051 1.00 51.16 79 GLU A CA 1
ATOM 636 C C . GLU A 1 79 ? -15.024 -7.455 1.152 1.00 51.16 79 GLU A C 1
ATOM 638 O O . GLU A 1 79 ? -14.082 -8.163 0.786 1.00 51.16 79 GLU A O 1
ATOM 643 N N . MET A 1 80 ? -16.287 -7.667 0.756 1.00 44.78 80 MET A N 1
ATOM 644 C CA . MET A 1 80 ? -16.711 -8.554 -0.333 1.00 44.78 80 MET A CA 1
ATOM 645 C C . MET A 1 80 ? -17.164 -7.697 -1.529 1.00 44.78 80 MET A C 1
ATOM 647 O O . MET A 1 80 ? -18.051 -6.859 -1.372 1.00 44.78 80 MET A O 1
ATOM 651 N N . GLY A 1 81 ? -16.571 -7.881 -2.719 1.00 52.34 81 GLY A N 1
ATOM 652 C CA . GLY A 1 81 ? -16.895 -7.099 -3.928 1.00 52.34 81 GLY A CA 1
ATOM 653 C C . GLY A 1 81 ? -15.983 -7.387 -5.137 1.00 52.34 81 GLY A C 1
ATOM 654 O O . GLY A 1 81 ? -15.278 -8.387 -5.144 1.00 52.34 81 GLY A O 1
ATOM 655 N N . ILE A 1 82 ? -15.963 -6.507 -6.160 1.00 52.50 82 ILE A N 1
ATOM 656 C CA . ILE A 1 82 ? -15.143 -6.629 -7.406 1.00 52.50 82 ILE A CA 1
ATOM 657 C C . ILE A 1 82 ? -13.631 -6.345 -7.159 1.00 52.50 82 ILE A C 1
ATOM 659 O O . ILE A 1 82 ? -12.813 -6.276 -8.074 1.00 52.50 82 ILE A O 1
ATOM 663 N N . GLN A 1 83 ? -13.218 -6.237 -5.897 1.00 68.00 83 GLN A N 1
ATOM 664 C CA . GLN A 1 83 ? -11.818 -6.236 -5.467 1.00 68.00 83 GLN A CA 1
ATOM 665 C C . GLN A 1 83 ? -11.362 -7.670 -5.176 1.00 68.00 83 GLN A C 1
ATOM 667 O O . GLN A 1 83 ? -12.166 -8.528 -4.822 1.00 68.00 83 GLN A O 1
ATOM 672 N N . LYS A 1 84 ? -10.062 -7.958 -5.313 1.00 77.88 84 LYS A N 1
ATOM 673 C CA . LYS A 1 84 ? -9.540 -9.270 -4.905 1.00 77.88 84 LYS A CA 1
ATOM 674 C C . LYS A 1 84 ? -9.562 -9.373 -3.382 1.00 77.88 84 LYS A C 1
ATOM 676 O O . LYS A 1 84 ? -8.687 -8.821 -2.722 1.00 77.88 84 LYS A O 1
ATOM 681 N N . SER A 1 85 ? -10.540 -10.096 -2.853 1.00 81.06 85 SER A N 1
ATOM 682 C CA . SER A 1 85 ? -10.593 -10.462 -1.440 1.00 81.06 85 SER A CA 1
ATOM 683 C C . SER A 1 85 ? -9.619 -11.610 -1.161 1.00 81.06 85 SER A C 1
ATOM 685 O O . SER A 1 85 ? -9.572 -12.593 -1.901 1.00 81.06 85 SER A O 1
ATOM 687 N N . TYR A 1 86 ? -8.846 -11.481 -0.085 1.00 83.94 86 TYR A N 1
ATOM 688 C CA . TYR A 1 86 ? -7.984 -12.535 0.446 1.00 83.94 86 TYR A CA 1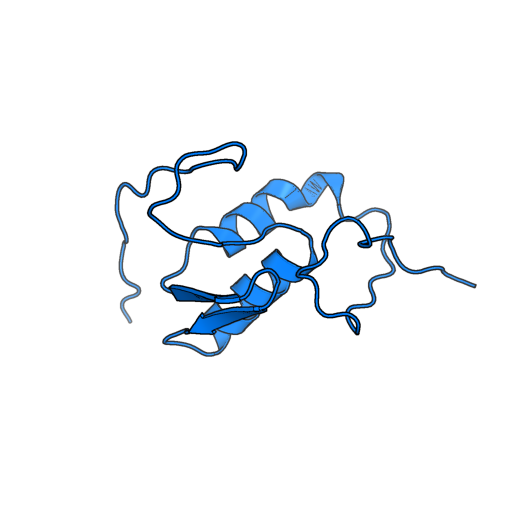
ATOM 689 C C . TYR A 1 86 ? -8.474 -12.891 1.844 1.00 83.94 86 TYR A C 1
ATOM 691 O O . TYR A 1 86 ? -8.764 -12.001 2.645 1.00 83.94 86 TYR A O 1
ATOM 699 N N . GLU A 1 87 ? -8.567 -14.183 2.134 1.00 85.50 87 GLU A N 1
ATOM 700 C CA . GLU A 1 87 ? -8.932 -14.657 3.464 1.00 85.50 87 GLU A CA 1
ATOM 701 C C . GLU A 1 87 ? -7.702 -14.640 4.375 1.00 85.50 87 GLU A C 1
ATOM 703 O O . GLU A 1 87 ? -6.678 -15.261 4.080 1.00 85.50 87 GLU A O 1
ATOM 708 N N . LEU A 1 88 ? -7.795 -13.909 5.487 1.00 87.38 88 LEU A N 1
ATOM 709 C CA . LEU A 1 88 ? -6.757 -13.891 6.509 1.00 87.38 88 LEU A CA 1
ATOM 710 C C . LEU A 1 88 ? -6.967 -15.071 7.460 1.00 87.38 88 LEU A C 1
ATOM 712 O O . LEU A 1 88 ? -7.847 -15.026 8.315 1.00 87.38 88 LEU A O 1
ATOM 716 N N . LEU A 1 89 ? -6.144 -16.108 7.315 1.00 90.50 89 LEU A N 1
ATOM 717 C CA . LEU A 1 89 ? -6.258 -17.327 8.121 1.00 90.50 89 LEU A CA 1
ATOM 718 C C . LEU A 1 89 ? -5.651 -17.169 9.519 1.00 90.50 89 LEU A C 1
ATOM 720 O O . LEU A 1 89 ? -6.227 -17.614 10.507 1.00 90.50 89 LEU A O 1
ATOM 724 N N . ALA A 1 90 ? -4.477 -16.547 9.598 1.00 88.88 90 ALA A N 1
ATOM 725 C CA . ALA A 1 90 ? -3.766 -16.311 10.844 1.00 88.88 90 ALA A CA 1
ATOM 726 C C . ALA A 1 90 ? -2.799 -15.132 10.689 1.00 88.88 90 ALA A C 1
ATOM 728 O O . ALA A 1 90 ? -2.297 -14.873 9.593 1.00 88.88 90 ALA A O 1
ATOM 729 N N . ILE A 1 91 ? -2.518 -14.456 11.802 1.00 88.69 91 ILE A N 1
ATOM 730 C CA . ILE A 1 91 ? -1.374 -13.555 11.946 1.00 88.69 91 ILE A CA 1
ATOM 731 C C . ILE A 1 91 ? -0.395 -14.249 12.888 1.00 88.69 91 ILE A C 1
ATOM 733 O O . ILE A 1 91 ? -0.790 -14.733 13.947 1.00 88.69 91 ILE A O 1
ATOM 737 N N . LEU A 1 92 ? 0.866 -14.330 12.472 1.00 90.31 92 LEU A N 1
ATOM 738 C CA . LEU A 1 92 ? 1.962 -14.742 13.337 1.00 90.31 92 LEU A CA 1
ATOM 739 C C . LEU A 1 92 ? 2.675 -13.468 13.769 1.00 90.31 92 LEU A C 1
ATOM 741 O O . LEU A 1 92 ? 3.316 -12.819 12.942 1.00 90.31 92 LEU A O 1
ATOM 745 N N . ASP A 1 93 ? 2.494 -13.092 15.031 1.00 85.62 93 ASP A N 1
ATOM 746 C CA . ASP A 1 93 ? 3.047 -11.848 15.552 1.00 85.62 93 ASP A CA 1
ATOM 747 C C . ASP A 1 93 ? 4.575 -11.874 15.515 1.00 85.62 93 ASP A C 1
ATOM 749 O O . ASP A 1 93 ? 5.219 -12.895 15.782 1.00 85.62 93 ASP A O 1
ATOM 753 N N . PHE A 1 94 ? 5.159 -10.726 15.178 1.00 83.00 94 PHE A N 1
ATOM 754 C CA . PHE A 1 94 ? 6.600 -10.557 15.216 1.00 83.00 94 PHE A CA 1
ATOM 755 C C . PHE A 1 94 ? 7.070 -10.599 16.675 1.00 83.00 94 PHE A C 1
ATOM 757 O O . PHE A 1 94 ? 6.618 -9.801 17.496 1.00 83.00 94 PHE A O 1
ATOM 764 N N . ASN A 1 95 ? 7.972 -11.526 16.996 1.00 81.06 95 ASN A N 1
ATOM 765 C CA . ASN A 1 95 ? 8.596 -11.630 18.312 1.00 81.06 95 ASN A CA 1
ATOM 766 C C . ASN A 1 95 ? 10.100 -11.376 18.191 1.00 81.06 95 ASN A C 1
ATOM 768 O O . ASN A 1 95 ? 10.702 -11.724 17.173 1.00 81.06 95 ASN A O 1
ATOM 772 N N . ASN A 1 96 ? 10.681 -10.768 19.222 1.00 63.56 96 ASN A N 1
ATOM 773 C CA . ASN A 1 96 ? 12.109 -10.453 19.282 1.00 63.56 96 ASN A CA 1
ATOM 774 C C . ASN A 1 96 ? 12.920 -11.590 19.914 1.00 63.56 96 ASN A C 1
ATOM 776 O O . ASN A 1 96 ? 12.372 -12.277 20.807 1.00 63.56 96 ASN A O 1
#

Mean predicted aligned error: 5.23 Å

InterPro domains:
  IPR023299 P-type ATPase, cytoplasmic domain N [G3DSA:3.40.1110.10] (11-96)
  IPR023299 P-type ATPase, cytoplasmic domain N [SSF81660] (21-95)

Sequence (96 aa):
EMTPVDFSFNRLADPKFLFYDHTLLPDVHAFFRLLALCHTVMAEEKKEGDLVYQAQSPDEGALVTAARNFGFVFRSRKEMGIQKSYELLAILDFNN

Solvent-accessible surface area (backbone atoms only — not comparable to full-atom values): 6382 Å² total; per-residue (Å²): 133,88,68,60,63,88,53,82,89,36,78,70,29,59,92,82,71,78,50,65,71,84,77,56,64,85,82,40,55,66,59,34,49,43,39,37,63,74,66,83,60,42,50,46,70,85,47,97,79,45,72,45,79,51,46,95,42,73,66,60,42,51,44,34,51,52,13,24,51,77,61,35,67,61,64,68,97,78,68,84,68,101,59,93,69,77,87,85,86,76,86,82,80,91,77,134

Radius of gyration: 14.33 Å; Cα conta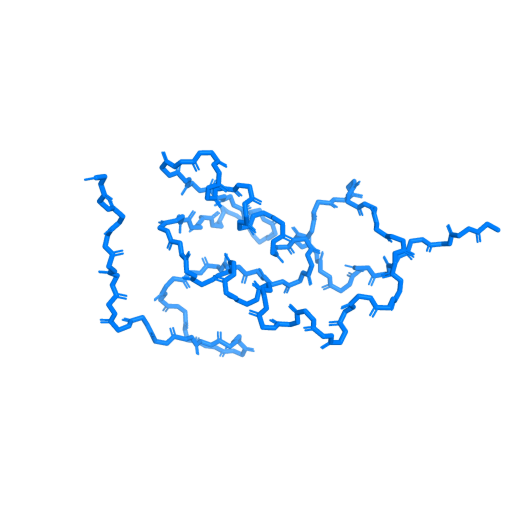cts (8 Å, |Δi|>4): 96; chains: 1; bounding box: 31×30×41 Å

Secondary structure (DSSP, 8-state):
-PPPP--TT-TTS-TT-----TTSTTT-HHHHHHHTTSS--EEEEEETTEEEEE-SSHHHHHHHHHHHHTT-----SS--SSS-------------

Organism: Cirrhinus mrigala (NCBI:txid683832)